Protein AF-A0A2S6NG70-F1 (afdb_monomer)

Mean predicted aligned error: 2.91 Å

Sequence (99 aa):
MTDDQKTKLKLMLSQLAAFENGAMALDTLIPELEGLFSATALADADWREGFRDSWGDLEISYAFALDMGWKSLDEESEKLVSDAVAKLKTLVVEKLQKV

Radius of gyration: 13.56 Å; Cα contacts (8 Å, |Δi|>4): 76; chains: 1; bounding box: 33×24×38 Å

Organism: NCBI:txid333368

Nearest PDB structures (foldseek):
  4drh-assembly2_E  TM=6.366E-01  e=1.392E+00  Homo sapiens
  3kyi-assembly1_A  TM=5.298E-01  e=1.185E+00  Cereibacter sphaeroides
  8hhl-assembly1_A  TM=4.012E-01  e=1.320E+00  Mycolicibacterium mucogenicum
  6fl0-assembly6_O  TM=3.397E-01  e=7.376E+00  Borreliella bavariensis

Solvent-accessible surface area (backbone atoms only — not comparable to full-atom values): 5588 Å² total; per-residue (Å²): 137,52,73,67,46,53,50,43,47,51,48,48,48,52,51,54,52,30,35,76,71,66,78,39,55,69,87,57,48,55,61,53,49,49,52,44,54,71,70,37,88,72,82,56,61,70,62,52,50,57,45,49,55,32,51,45,47,41,51,51,45,53,51,50,29,56,76,72,67,47,95,60,70,52,76,68,44,46,48,49,38,51,52,23,53,53,49,45,46,48,56,44,51,52,62,68,62,78,112

Structure (mmCIF, N/CA/C/O backbone):
data_AF-A0A2S6NG70-F1
#
_entry.id   AF-A0A2S6NG70-F1
#
loop_
_atom_site.group_PDB
_atom_site.id
_atom_site.type_symbol
_atom_site.label_atom_id
_atom_site.label_alt_id
_atom_site.label_comp_id
_atom_site.label_asym_id
_atom_site.label_entity_id
_atom_site.label_seq_id
_atom_site.pdbx_PDB_ins_code
_atom_site.Cartn_x
_atom_site.Cartn_y
_atom_site.Cartn_z
_atom_site.occupancy
_atom_site.B_iso_or_equiv
_atom_site.auth_seq_id
_atom_site.auth_comp_id
_atom_site.auth_asym_id
_atom_site.auth_atom_id
_atom_site.pdbx_PDB_model_num
ATOM 1 N N . MET A 1 1 ? 10.812 -0.379 -18.631 1.00 87.38 1 MET A N 1
ATOM 2 C CA . MET A 1 1 ? 9.522 0.050 -18.049 1.00 87.38 1 MET A CA 1
ATOM 3 C C . MET A 1 1 ? 8.802 0.927 -19.064 1.00 87.38 1 MET A C 1
ATOM 5 O O . MET A 1 1 ? 9.469 1.750 -19.676 1.00 87.38 1 MET A O 1
ATOM 9 N N . THR A 1 2 ? 7.500 0.736 -19.278 1.00 91.69 2 THR A N 1
ATOM 10 C CA . THR A 1 2 ? 6.673 1.578 -20.163 1.00 91.69 2 THR A CA 1
ATOM 11 C C . THR A 1 2 ? 6.156 2.820 -19.425 1.00 91.69 2 THR A C 1
ATOM 13 O O . THR A 1 2 ? 6.123 2.844 -18.192 1.00 91.69 2 THR A O 1
ATOM 16 N N . ASP A 1 3 ? 5.710 3.842 -20.160 1.00 92.56 3 ASP A N 1
ATOM 17 C CA . ASP A 1 3 ? 5.099 5.042 -19.561 1.00 92.56 3 ASP A CA 1
ATOM 18 C C . ASP A 1 3 ? 3.824 4.718 -18.773 1.00 92.56 3 ASP A C 1
ATOM 20 O O . ASP A 1 3 ? 3.584 5.279 -17.702 1.00 92.56 3 ASP A O 1
ATOM 24 N N . ASP A 1 4 ? 3.042 3.757 -19.263 1.00 93.75 4 ASP A N 1
ATOM 25 C CA . ASP A 1 4 ? 1.862 3.227 -18.579 1.00 93.75 4 ASP A CA 1
ATOM 26 C C . ASP A 1 4 ? 2.230 2.573 -17.232 1.00 93.75 4 ASP A C 1
ATOM 28 O O . ASP A 1 4 ? 1.655 2.917 -16.198 1.00 93.75 4 ASP A O 1
ATOM 32 N N . GLN A 1 5 ? 3.263 1.720 -17.203 1.00 94.38 5 GLN A N 1
ATOM 33 C CA . GLN A 1 5 ? 3.770 1.128 -15.957 1.00 94.38 5 GLN A CA 1
ATOM 34 C C . GLN A 1 5 ? 4.252 2.211 -14.981 1.00 94.38 5 GLN A C 1
ATOM 36 O O . GLN A 1 5 ? 3.913 2.179 -13.799 1.00 94.38 5 GLN A O 1
ATOM 41 N N . LYS A 1 6 ? 5.001 3.208 -15.470 1.00 95.12 6 LYS A N 1
ATOM 42 C CA . LYS A 1 6 ? 5.494 4.322 -14.647 1.00 95.12 6 LYS A CA 1
ATOM 43 C C . LYS A 1 6 ? 4.350 5.153 -14.063 1.00 95.12 6 LYS A C 1
ATOM 45 O O . LYS A 1 6 ? 4.434 5.591 -12.918 1.00 95.12 6 LYS A O 1
ATOM 50 N N . THR A 1 7 ? 3.293 5.375 -14.838 1.00 96.19 7 THR A N 1
ATOM 51 C CA . THR A 1 7 ? 2.102 6.119 -14.408 1.00 96.19 7 THR A CA 1
ATOM 52 C C . THR A 1 7 ? 1.361 5.375 -13.302 1.00 96.19 7 THR A C 1
ATOM 54 O O . THR A 1 7 ? 1.043 5.981 -12.282 1.00 96.19 7 THR A O 1
ATOM 57 N N . LYS A 1 8 ? 1.177 4.058 -13.440 1.00 96.62 8 LYS A N 1
ATOM 58 C CA . LYS A 1 8 ? 0.547 3.220 -12.407 1.00 96.62 8 LYS A CA 1
ATOM 59 C C . LYS A 1 8 ? 1.344 3.204 -11.107 1.00 96.62 8 LYS A C 1
ATOM 61 O O . LYS A 1 8 ? 0.773 3.437 -10.050 1.00 96.62 8 LYS A O 1
ATOM 66 N N . LEU A 1 9 ? 2.666 3.042 -11.182 1.00 97.12 9 LEU A N 1
ATOM 67 C CA . LEU A 1 9 ? 3.536 3.108 -10.001 1.00 97.12 9 LEU A CA 1
ATOM 68 C C . LEU A 1 9 ? 3.459 4.478 -9.301 1.00 97.12 9 LEU A C 1
ATOM 70 O O . LEU A 1 9 ? 3.387 4.554 -8.079 1.00 97.12 9 LEU A O 1
ATOM 74 N N . LYS A 1 10 ? 3.423 5.582 -10.056 1.00 97.56 10 LYS A N 1
ATOM 75 C CA . LYS A 1 10 ? 3.223 6.919 -9.470 1.00 97.56 10 LYS A CA 1
ATOM 76 C C . LYS A 1 10 ? 1.855 7.068 -8.805 1.00 97.56 10 LYS A C 1
ATOM 78 O O . LYS A 1 10 ? 1.763 7.718 -7.768 1.00 97.56 10 LYS A O 1
ATOM 83 N N . LEU A 1 11 ? 0.813 6.484 -9.391 1.00 98.12 11 LEU A N 1
ATOM 84 C CA . LEU A 1 11 ? -0.528 6.519 -8.820 1.00 98.12 11 LEU A CA 1
ATOM 85 C C . LEU A 1 11 ? -0.595 5.719 -7.513 1.00 98.12 11 LEU A C 1
ATOM 87 O O . LEU A 1 11 ? -1.108 6.248 -6.533 1.00 98.12 11 LEU A O 1
ATOM 91 N N . MET A 1 12 ? 0.034 4.539 -7.450 1.00 98.38 12 MET A N 1
ATOM 92 C CA . MET A 1 12 ? 0.189 3.781 -6.199 1.00 98.38 12 MET A CA 1
ATOM 93 C C . MET A 1 12 ? 0.845 4.633 -5.103 1.00 98.38 12 MET A C 1
ATOM 95 O O . MET A 1 12 ? 0.328 4.704 -3.992 1.00 98.38 12 MET A O 1
ATOM 99 N N . LEU A 1 13 ? 1.944 5.342 -5.408 1.00 98.06 13 LEU A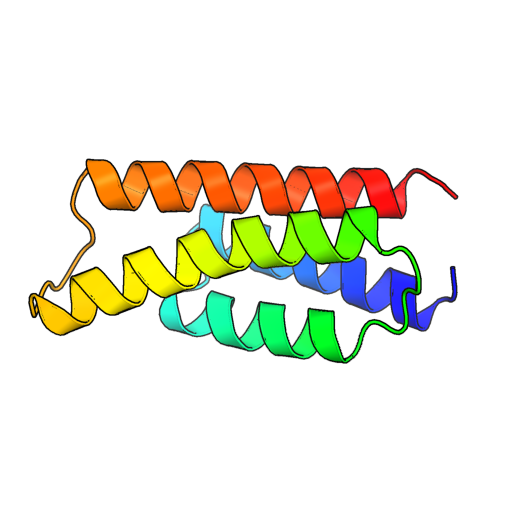 N 1
ATOM 100 C CA 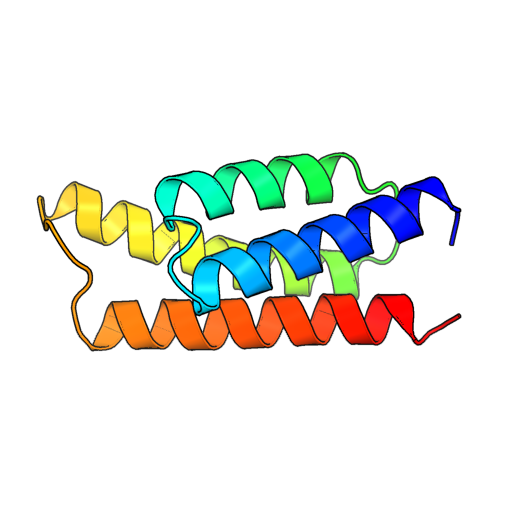. LEU A 1 13 ? 2.579 6.247 -4.435 1.00 98.06 13 LEU A CA 1
ATOM 101 C C . LEU A 1 13 ? 1.645 7.361 -3.971 1.00 98.06 13 LEU A C 1
ATOM 103 O O . LEU A 1 1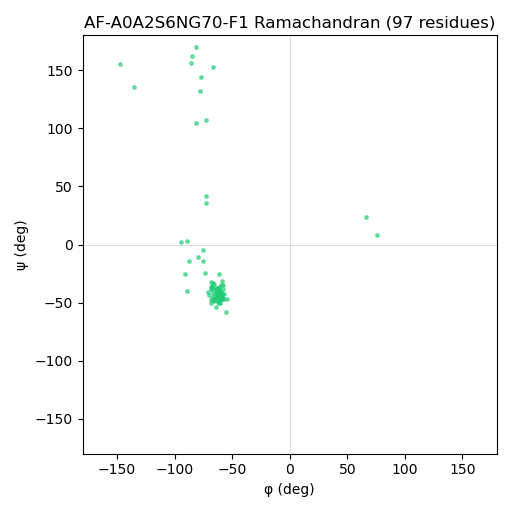3 ? 1.639 7.697 -2.790 1.00 98.06 13 LEU A O 1
ATOM 107 N N . SER A 1 14 ? 0.874 7.941 -4.890 1.00 98.38 14 SER A N 1
ATOM 108 C CA . SER A 1 14 ? -0.077 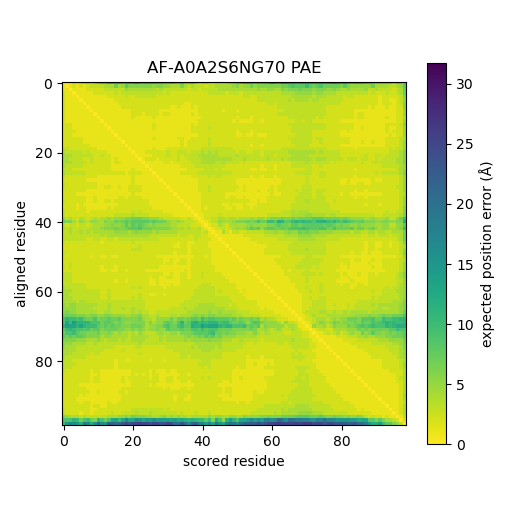8.997 -4.547 1.00 98.38 14 SER A CA 1
ATOM 109 C C . SER A 1 14 ? -1.176 8.494 -3.613 1.00 98.38 14 SER A C 1
ATOM 111 O O . SER A 1 14 ? -1.574 9.228 -2.714 1.00 98.38 14 SER A O 1
ATOM 113 N N . GLN A 1 15 ? -1.662 7.267 -3.812 1.00 98.38 15 GLN A N 1
ATOM 114 C CA . GLN A 1 15 ? -2.684 6.653 -2.961 1.00 98.38 15 GLN A CA 1
ATOM 115 C C . GLN A 1 15 ? -2.126 6.303 -1.579 1.00 98.38 15 GLN A C 1
ATOM 117 O O . GLN A 1 15 ? -2.738 6.646 -0.572 1.00 98.38 15 GLN A O 1
ATOM 122 N N . LEU A 1 16 ? -0.919 5.731 -1.518 1.00 98.38 16 LEU A N 1
ATOM 123 C CA . LEU A 1 16 ? -0.225 5.458 -0.254 1.00 98.38 16 LEU A CA 1
ATOM 124 C C . LEU A 1 16 ? 0.002 6.749 0.551 1.00 98.38 16 LEU A C 1
ATOM 126 O O . LEU A 1 16 ? -0.263 6.784 1.748 1.00 98.38 16 LEU A O 1
ATOM 130 N N . ALA A 1 17 ? 0.414 7.837 -0.107 1.00 97.81 17 ALA A N 1
ATOM 131 C CA . ALA A 1 17 ? 0.576 9.137 0.545 1.00 97.81 17 ALA A CA 1
ATOM 132 C C . ALA A 1 17 ? -0.761 9.759 0.993 1.00 97.81 17 ALA A C 1
ATOM 134 O O . ALA A 1 17 ? -0.813 10.418 2.031 1.00 97.81 17 ALA A O 1
ATOM 135 N N . ALA A 1 18 ? -1.838 9.566 0.221 1.00 98.06 18 ALA A N 1
ATOM 136 C CA . ALA A 1 18 ? -3.184 9.995 0.600 1.00 98.06 18 ALA A CA 1
ATOM 137 C C . ALA A 1 18 ? -3.723 9.209 1.803 1.00 98.06 18 ALA A C 1
ATOM 139 O O . ALA A 1 18 ? -4.450 9.756 2.624 1.00 98.06 18 ALA A O 1
ATOM 140 N N . PHE A 1 19 ? -3.357 7.938 1.941 1.00 97.75 19 PHE A N 1
ATOM 141 C CA . PHE A 1 19 ? -3.691 7.168 3.131 1.00 97.75 19 PHE A CA 1
ATOM 142 C C . PHE A 1 19 ? -2.931 7.679 4.361 1.00 97.75 19 PHE A C 1
ATOM 144 O O . PHE A 1 19 ? -3.547 8.008 5.370 1.00 97.75 19 PHE A O 1
ATOM 151 N N . GLU A 1 20 ? -1.609 7.847 4.262 1.00 96.69 20 GLU A N 1
ATOM 152 C CA . GLU A 1 20 ? -0.781 8.327 5.382 1.00 96.69 20 GLU A CA 1
ATOM 153 C C . GLU A 1 20 ? -1.198 9.709 5.901 1.00 96.69 20 GLU A C 1
ATOM 155 O O . GLU A 1 20 ? -1.045 10.000 7.086 1.00 96.69 20 GLU A O 1
ATOM 160 N N . ASN A 1 21 ? -1.713 10.580 5.029 1.00 96.81 21 ASN A N 1
ATOM 161 C CA . ASN A 1 21 ? -2.176 11.912 5.421 1.00 96.81 21 ASN A CA 1
ATOM 162 C C . ASN A 1 21 ? -3.659 11.955 5.845 1.00 96.81 21 ASN A C 1
ATOM 164 O O . ASN A 1 21 ? -4.173 13.035 6.139 1.00 96.81 21 ASN A O 1
ATOM 168 N N . GLY A 1 22 ? -4.341 10.806 5.874 1.00 96.06 22 GLY A N 1
ATOM 169 C CA . GLY A 1 22 ? -5.745 10.682 6.261 1.00 96.06 22 GLY A CA 1
ATOM 170 C C . GLY A 1 22 ? -6.756 11.144 5.204 1.00 96.06 22 GLY A C 1
ATOM 171 O O . GLY A 1 22 ? -7.946 11.213 5.503 1.00 96.06 22 GLY A O 1
ATOM 172 N N . ALA A 1 23 ? -6.328 11.459 3.977 1.00 97.56 23 ALA A N 1
ATOM 173 C CA . ALA A 1 23 ? -7.223 11.794 2.865 1.00 97.56 23 ALA A CA 1
ATOM 174 C C . ALA A 1 23 ? -7.849 10.560 2.188 1.00 97.56 23 ALA A C 1
ATOM 176 O O . ALA A 1 23 ? -8.754 10.709 1.367 1.00 97.56 23 ALA A O 1
ATOM 177 N N . MET A 1 24 ? -7.374 9.355 2.507 1.00 96.56 24 MET A N 1
ATOM 178 C CA . MET A 1 24 ? -7.886 8.082 2.003 1.00 96.56 24 MET A CA 1
ATOM 179 C C . MET A 1 24 ? -8.014 7.082 3.151 1.00 96.56 24 MET A C 1
ATOM 181 O O . MET A 1 24 ? -7.110 6.953 3.971 1.00 96.56 24 MET A O 1
ATOM 185 N N . ALA A 1 25 ? -9.135 6.367 3.199 1.00 96.00 25 ALA A N 1
ATOM 186 C CA . ALA A 1 25 ? -9.366 5.309 4.174 1.00 96.00 25 ALA A CA 1
ATOM 187 C C . ALA A 1 25 ? -8.794 3.962 3.690 1.00 96.00 25 ALA A C 1
ATOM 189 O O . ALA A 1 25 ? -8.609 3.745 2.490 1.00 96.00 25 ALA A O 1
ATOM 190 N N . LEU A 1 26 ? -8.501 3.058 4.632 1.00 95.88 26 LEU A N 1
ATOM 191 C CA . LEU A 1 26 ? -7.886 1.754 4.341 1.00 95.88 26 LEU A CA 1
ATOM 192 C C . LEU A 1 26 ? -8.760 0.882 3.423 1.00 95.88 26 LEU A C 1
ATOM 194 O O . LEU A 1 26 ? -8.250 0.237 2.511 1.00 95.88 26 LEU A O 1
ATOM 198 N N . ASP A 1 27 ? -10.076 0.930 3.629 1.00 95.75 27 ASP A N 1
ATOM 199 C CA . ASP A 1 27 ? -11.090 0.225 2.835 1.00 95.75 27 ASP A CA 1
ATOM 200 C C . ASP A 1 27 ? -11.116 0.648 1.358 1.00 95.75 27 ASP A C 1
ATOM 202 O O . ASP A 1 27 ? -11.496 -0.128 0.485 1.00 95.75 27 ASP A O 1
ATOM 206 N N . THR A 1 28 ? -10.670 1.870 1.078 1.00 97.44 28 THR A N 1
ATOM 207 C CA . THR A 1 28 ? -10.522 2.428 -0.264 1.00 97.44 28 THR A CA 1
ATOM 208 C C . THR A 1 28 ? -9.137 2.122 -0.830 1.00 97.44 28 THR A C 1
ATOM 210 O O . THR A 1 28 ? -9.012 1.786 -2.004 1.00 97.44 28 THR A O 1
ATOM 213 N N . LEU A 1 29 ? -8.089 2.197 -0.003 1.00 98.06 29 LEU A N 1
ATOM 214 C CA . LEU A 1 29 ? -6.708 1.954 -0.425 1.00 98.06 29 LEU A CA 1
ATOM 215 C C . LEU A 1 29 ? -6.497 0.525 -0.948 1.00 98.06 29 LEU A C 1
ATOM 217 O O . LEU A 1 29 ? -5.868 0.345 -1.989 1.00 98.06 29 LEU A O 1
ATOM 221 N N . ILE A 1 30 ? -6.998 -0.484 -0.228 1.00 98.12 30 ILE A N 1
ATOM 222 C CA . ILE A 1 30 ? -6.783 -1.906 -0.547 1.00 98.12 30 ILE A CA 1
ATOM 223 C C . ILE A 1 30 ? -7.210 -2.252 -1.989 1.00 98.12 30 ILE A C 1
ATOM 225 O O . ILE A 1 30 ? -6.347 -2.701 -2.755 1.00 98.12 30 ILE A O 1
ATOM 229 N N . PRO A 1 31 ? -8.476 -2.030 -2.403 1.00 97.88 31 PRO A N 1
ATOM 230 C CA . PRO A 1 31 ? -8.919 -2.376 -3.755 1.00 97.88 31 PRO A CA 1
ATOM 231 C C . PRO A 1 31 ? -8.270 -1.504 -4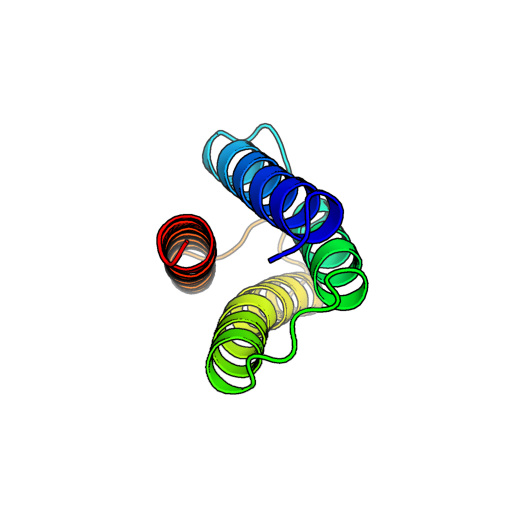.840 1.00 97.88 31 PRO A C 1
ATOM 233 O O . PRO A 1 31 ? -8.005 -1.981 -5.944 1.00 97.88 31 PRO A O 1
ATOM 236 N N . GLU A 1 32 ? -7.966 -0.238 -4.542 1.00 98.06 32 GLU A N 1
ATOM 237 C CA . GLU A 1 32 ? -7.273 0.655 -5.476 1.00 98.06 32 GLU A CA 1
ATOM 238 C C . GLU A 1 32 ? -5.855 0.152 -5.799 1.00 98.06 32 GLU A C 1
ATOM 240 O O . GLU A 1 32 ? -5.470 0.046 -6.970 1.00 98.06 32 GLU A O 1
ATOM 245 N N . LEU A 1 33 ? -5.094 -0.247 -4.774 1.00 98.31 33 LEU A N 1
ATOM 246 C CA . LEU A 1 33 ? -3.762 -0.822 -4.952 1.00 98.31 33 LEU A CA 1
ATOM 247 C C . LEU A 1 33 ? -3.802 -2.150 -5.712 1.00 98.31 33 LEU A C 1
ATOM 249 O O . LEU A 1 33 ? -2.963 -2.361 -6.592 1.00 98.31 33 LEU A O 1
ATOM 253 N N . GLU A 1 34 ? -4.767 -3.023 -5.417 1.00 97.94 34 GLU A N 1
ATOM 254 C CA . GLU A 1 34 ? -4.940 -4.301 -6.118 1.00 97.94 34 GLU A CA 1
ATOM 255 C C . GLU A 1 34 ? -5.227 -4.083 -7.610 1.00 97.94 34 GLU A C 1
ATOM 257 O O . GLU A 1 34 ? -4.608 -4.715 -8.478 1.00 97.94 34 GLU A O 1
ATOM 262 N N . GLY A 1 35 ? -6.132 -3.149 -7.917 1.00 97.38 35 GLY A N 1
ATOM 263 C CA . GLY A 1 35 ? -6.495 -2.790 -9.282 1.00 97.38 35 GLY A CA 1
ATOM 264 C C . GLY A 1 35 ? -5.294 -2.266 -10.066 1.00 97.38 35 GLY A C 1
ATOM 265 O O . GLY A 1 35 ? -5.007 -2.741 -11.172 1.00 97.38 35 GLY A O 1
ATOM 266 N N . LEU A 1 36 ? -4.532 -1.339 -9.476 1.00 97.06 36 LEU A N 1
ATOM 267 C CA . LEU A 1 36 ? -3.308 -0.829 -10.091 1.00 97.06 36 LEU A CA 1
ATOM 268 C C . LEU A 1 36 ? -2.274 -1.932 -10.273 1.00 97.06 36 LEU A C 1
ATOM 270 O O . LEU A 1 36 ? -1.719 -2.059 -11.364 1.00 97.06 36 LEU A O 1
ATOM 274 N N . PHE A 1 37 ? -2.030 -2.748 -9.250 1.00 96.44 37 PHE A N 1
ATOM 275 C CA . PHE A 1 37 ? -1.054 -3.834 -9.284 1.00 96.44 37 PHE A CA 1
ATOM 276 C C . PHE A 1 37 ? -1.362 -4.843 -10.387 1.00 96.44 37 PHE A C 1
ATOM 278 O O . PHE A 1 37 ? -0.491 -5.171 -11.198 1.00 96.44 37 PHE A O 1
ATOM 285 N N . SER A 1 38 ? -2.621 -5.262 -10.480 1.00 94.81 38 SER A N 1
ATOM 286 C CA . SER A 1 38 ? -3.105 -6.176 -11.513 1.00 94.81 38 SER A CA 1
ATOM 287 C C . SER A 1 38 ? -2.981 -5.575 -12.912 1.00 94.81 38 SER A C 1
ATOM 289 O O . SER A 1 38 ? -2.577 -6.261 -13.851 1.00 94.81 38 SER A O 1
ATOM 291 N N . ALA A 1 39 ? -3.244 -4.274 -13.052 1.00 94.38 39 ALA A N 1
ATOM 292 C CA . ALA A 1 39 ? -3.073 -3.554 -14.308 1.00 94.38 39 ALA A CA 1
ATOM 293 C C . ALA A 1 39 ? -1.600 -3.256 -14.643 1.00 94.38 39 ALA A C 1
ATOM 295 O O . ALA A 1 39 ? -1.292 -2.863 -15.776 1.00 94.38 39 ALA A O 1
ATOM 296 N N . THR A 1 40 ? -0.675 -3.397 -13.688 1.00 88.94 40 THR A N 1
ATOM 297 C CA . THR A 1 40 ? 0.744 -3.138 -13.921 1.00 88.94 40 THR A CA 1
ATOM 298 C C . THR A 1 40 ? 1.359 -4.367 -14.592 1.00 88.94 40 THR A C 1
ATOM 300 O O . THR A 1 40 ? 1.633 -5.382 -13.954 1.00 88.94 40 THR A O 1
ATOM 303 N N . ALA A 1 41 ? 1.614 -4.281 -15.900 1.00 87.50 41 ALA A N 1
ATOM 304 C CA . ALA A 1 41 ? 2.198 -5.361 -16.707 1.00 87.50 41 ALA A CA 1
ATOM 305 C C . ALA A 1 41 ? 3.703 -5.603 -16.427 1.00 87.50 41 ALA A C 1
ATOM 307 O O . ALA A 1 41 ? 4.484 -5.832 -17.349 1.00 87.50 41 ALA A O 1
ATOM 308 N N . LEU A 1 42 ? 4.152 -5.461 -15.175 1.00 89.50 42 LEU A N 1
ATOM 309 C CA . LEU A 1 42 ? 5.530 -5.732 -14.760 1.00 89.50 42 LEU A CA 1
ATOM 310 C C . LEU A 1 42 ? 5.739 -7.241 -14.615 1.00 89.50 42 LEU A C 1
ATOM 312 O O . LEU A 1 42 ? 4.949 -7.906 -13.950 1.00 89.50 42 LEU A O 1
ATOM 316 N N . ALA A 1 43 ? 6.825 -7.749 -15.201 1.00 88.88 43 ALA A N 1
ATOM 317 C CA . ALA A 1 43 ? 7.200 -9.166 -15.182 1.00 88.88 43 ALA A CA 1
ATOM 318 C C . ALA A 1 43 ? 8.192 -9.542 -14.060 1.00 88.88 43 ALA A C 1
ATOM 320 O O . ALA A 1 43 ? 8.627 -10.684 -13.987 1.00 88.88 43 ALA A O 1
ATOM 321 N N . ASP A 1 44 ? 8.580 -8.588 -13.211 1.00 93.25 44 ASP A N 1
ATOM 322 C CA . ASP A 1 44 ? 9.508 -8.820 -12.098 1.00 93.25 44 ASP A CA 1
ATOM 323 C C . ASP A 1 44 ? 8.812 -9.624 -10.992 1.00 93.25 44 ASP A C 1
ATOM 325 O O . ASP A 1 44 ? 7.920 -9.098 -10.328 1.00 93.25 44 ASP A O 1
ATOM 329 N N . ALA A 1 45 ? 9.172 -10.901 -10.850 1.00 93.50 45 ALA A N 1
ATOM 330 C CA . ALA A 1 45 ? 8.534 -11.818 -9.912 1.00 93.50 45 ALA A CA 1
ATOM 331 C C . ALA A 1 45 ? 8.780 -11.417 -8.451 1.00 93.50 45 ALA A C 1
ATOM 333 O O . ALA A 1 45 ? 7.812 -11.302 -7.704 1.00 93.50 45 ALA A O 1
ATOM 334 N N . ASP A 1 46 ? 10.027 -11.113 -8.088 1.00 95.00 46 ASP A N 1
ATOM 335 C CA . ASP A 1 46 ? 10.421 -10.754 -6.721 1.00 95.00 46 ASP A CA 1
ATOM 336 C C . ASP A 1 46 ? 9.696 -9.484 -6.256 1.00 95.00 46 ASP A C 1
ATOM 338 O O . ASP A 1 46 ? 9.160 -9.415 -5.151 1.00 95.00 46 ASP A O 1
ATOM 342 N N . TRP A 1 47 ? 9.608 -8.473 -7.129 1.00 95.75 47 TRP A N 1
ATOM 343 C CA . TRP A 1 47 ? 8.852 -7.258 -6.822 1.00 95.75 47 TRP A CA 1
ATOM 344 C C . TRP A 1 47 ? 7.357 -7.543 -6.640 1.00 95.75 47 TRP A C 1
ATOM 346 O O . TRP A 1 47 ? 6.714 -6.968 -5.763 1.00 95.75 47 TRP A O 1
ATOM 356 N N . ARG A 1 48 ? 6.789 -8.421 -7.477 1.00 96.06 48 ARG A N 1
ATOM 357 C CA . ARG A 1 48 ? 5.367 -8.780 -7.401 1.00 96.06 48 ARG A CA 1
ATOM 358 C C . ARG A 1 48 ? 5.034 -9.563 -6.140 1.00 96.06 48 ARG A C 1
ATOM 360 O O . ARG A 1 48 ? 3.957 -9.352 -5.594 1.00 96.06 48 ARG A O 1
ATOM 367 N N . GLU A 1 49 ? 5.917 -10.458 -5.719 1.00 97.06 49 GLU A N 1
ATOM 368 C CA . GLU A 1 49 ? 5.792 -11.205 -4.468 1.00 97.06 49 GLU A CA 1
ATOM 369 C C . GLU A 1 49 ? 5.852 -10.249 -3.274 1.00 97.06 49 GLU A C 1
ATOM 371 O O . GLU A 1 49 ? 4.876 -10.149 -2.539 1.00 97.06 49 GLU A O 1
ATOM 376 N N . GLY A 1 50 ? 6.893 -9.414 -3.179 1.00 97.38 50 GLY A N 1
ATOM 377 C CA . GLY A 1 50 ? 7.014 -8.453 -2.078 1.00 97.38 50 GLY A CA 1
ATOM 378 C C . GLY A 1 50 ? 5.857 -7.446 -1.998 1.00 97.38 50 GLY A C 1
ATOM 379 O O . GLY A 1 50 ? 5.436 -7.061 -0.903 1.00 97.38 50 GLY A O 1
ATOM 380 N N . PHE A 1 51 ? 5.309 -7.034 -3.150 1.00 97.81 51 PHE A N 1
ATOM 381 C CA . PHE A 1 51 ? 4.108 -6.198 -3.185 1.00 97.81 51 PHE A CA 1
ATOM 382 C C . PHE A 1 51 ? 2.891 -6.951 -2.641 1.00 97.81 51 PHE A C 1
ATOM 384 O O . PHE A 1 51 ? 2.159 -6.394 -1.829 1.00 97.81 51 PHE A O 1
ATOM 391 N N . ARG A 1 52 ? 2.669 -8.200 -3.075 1.00 97.50 52 ARG A N 1
ATOM 392 C CA . ARG A 1 52 ? 1.535 -9.020 -2.622 1.00 97.50 52 ARG A CA 1
ATOM 393 C C . ARG A 1 52 ? 1.588 -9.308 -1.135 1.00 97.50 52 ARG A C 1
ATOM 395 O O . ARG A 1 52 ? 0.549 -9.205 -0.502 1.00 97.50 52 ARG A O 1
ATOM 402 N N . ASP A 1 53 ? 2.760 -9.616 -0.594 1.00 97.69 53 ASP A N 1
ATOM 403 C CA . ASP A 1 53 ? 2.914 -9.884 0.836 1.00 97.69 53 ASP A CA 1
ATOM 404 C C . ASP A 1 53 ? 2.524 -8.650 1.655 1.00 97.69 53 ASP A C 1
ATOM 406 O O . ASP A 1 53 ? 1.663 -8.713 2.527 1.00 97.69 53 ASP A O 1
ATOM 410 N N . SER A 1 54 ? 3.077 -7.486 1.294 1.00 97.81 54 SER A N 1
ATOM 411 C CA . SER A 1 54 ? 2.779 -6.234 2.001 1.00 97.81 54 SER A CA 1
ATOM 412 C C . SER A 1 54 ? 1.325 -5.784 1.803 1.00 97.81 54 SER A C 1
ATOM 414 O O . SER A 1 54 ? 0.722 -5.226 2.710 1.00 97.81 54 SER A O 1
ATOM 416 N N . TRP A 1 55 ? 0.740 -6.006 0.624 1.00 98.31 55 TRP A N 1
ATOM 417 C CA . TRP A 1 55 ? -0.680 -5.736 0.380 1.00 98.31 55 TRP A CA 1
ATOM 418 C C . TRP A 1 55 ? -1.586 -6.702 1.161 1.00 98.31 55 TRP A C 1
ATOM 420 O O . TRP A 1 55 ? -2.596 -6.274 1.713 1.00 98.31 55 TRP A O 1
ATOM 430 N N . GLY A 1 56 ? -1.199 -7.974 1.275 1.00 97.31 56 GLY A N 1
ATOM 431 C CA . GLY A 1 56 ? -1.916 -8.983 2.053 1.00 97.31 56 GLY A CA 1
ATOM 432 C C . GLY A 1 56 ? -1.952 -8.649 3.544 1.00 97.31 56 GLY A C 1
ATOM 433 O O . GLY A 1 56 ? -2.993 -8.813 4.173 1.00 97.31 56 GLY A O 1
ATOM 434 N N . ASP A 1 57 ? -0.871 -8.085 4.094 1.00 96.56 57 ASP A N 1
ATOM 435 C CA . ASP A 1 57 ? -0.851 -7.574 5.472 1.00 96.56 57 ASP A CA 1
ATOM 436 C C . ASP A 1 57 ? -1.930 -6.490 5.697 1.00 96.56 57 ASP A C 1
ATOM 438 O O . ASP A 1 57 ? -2.584 -6.472 6.746 1.00 96.56 57 ASP A O 1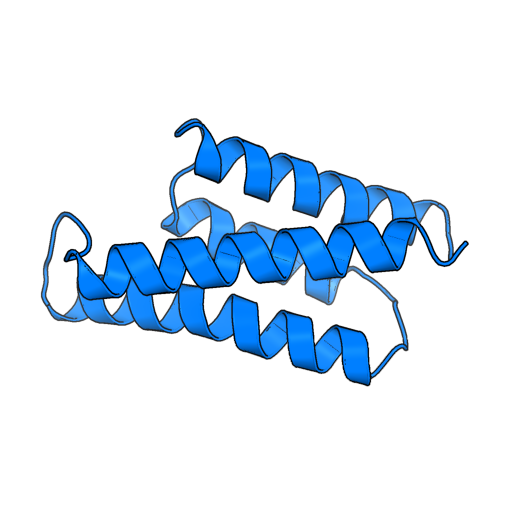
ATOM 442 N N . LEU A 1 58 ? -2.170 -5.612 4.708 1.00 97.50 58 LEU A N 1
ATOM 443 C CA . LEU A 1 58 ? -3.253 -4.619 4.768 1.00 97.50 58 LEU A CA 1
ATOM 444 C C . LEU A 1 58 ? -4.628 -5.290 4.756 1.00 97.50 58 LEU A C 1
ATOM 446 O O . LEU A 1 58 ? -5.484 -4.961 5.579 1.00 97.50 58 LEU A O 1
ATOM 450 N N . GLU A 1 59 ? -4.833 -6.221 3.823 1.00 96.94 59 GLU A N 1
ATOM 451 C CA . GLU A 1 59 ? -6.101 -6.928 3.647 1.00 96.94 59 GLU A CA 1
ATOM 452 C C . GLU A 1 59 ? -6.474 -7.732 4.897 1.00 96.94 59 GLU A C 1
ATOM 454 O O . GLU A 1 59 ? -7.592 -7.609 5.394 1.00 96.94 59 GLU A O 1
ATOM 459 N N . ILE A 1 60 ? -5.528 -8.493 5.453 1.00 95.44 60 ILE A N 1
ATOM 460 C CA . ILE A 1 60 ? -5.731 -9.311 6.653 1.00 95.44 60 ILE A CA 1
ATOM 461 C C . ILE A 1 60 ? -6.059 -8.432 7.859 1.00 95.44 60 ILE A C 1
ATOM 463 O O . ILE A 1 60 ? -7.016 -8.722 8.576 1.00 95.44 60 ILE A O 1
ATOM 467 N N . SER A 1 61 ? -5.309 -7.345 8.069 1.00 94.25 61 SER A N 1
ATOM 468 C CA . SER A 1 61 ? -5.536 -6.435 9.200 1.00 94.25 61 SER A CA 1
ATOM 469 C C . SER A 1 61 ? -6.920 -5.784 9.121 1.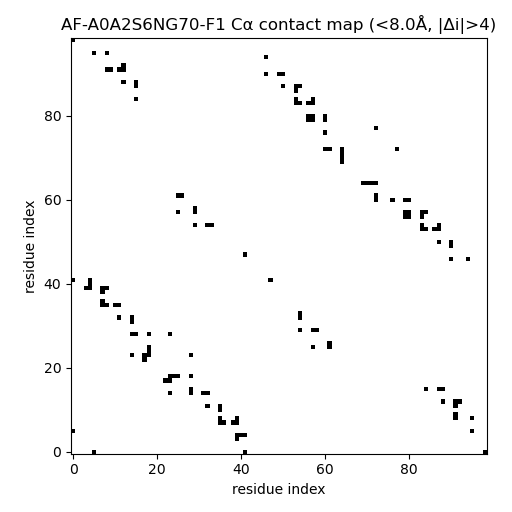00 94.25 61 SER A C 1
ATOM 471 O O . SER A 1 61 ? -7.642 -5.700 10.115 1.00 94.25 61 SER A O 1
ATOM 473 N N . TYR A 1 62 ? -7.325 -5.363 7.920 1.00 94.12 62 TYR A N 1
ATOM 474 C CA . TYR A 1 62 ? -8.648 -4.793 7.695 1.00 94.12 62 TYR A CA 1
ATOM 475 C C . TYR A 1 62 ? -9.764 -5.833 7.874 1.00 94.12 62 TYR A C 1
ATOM 477 O O . TYR A 1 62 ? -10.741 -5.573 8.577 1.00 94.12 62 TYR A O 1
ATOM 485 N N . ALA A 1 63 ? -9.605 -7.029 7.301 1.00 93.62 63 ALA A N 1
ATOM 486 C CA . ALA A 1 63 ? -10.569 -8.118 7.427 1.00 93.62 63 ALA A CA 1
ATOM 487 C C . ALA A 1 63 ? -10.757 -8.557 8.887 1.00 93.62 63 ALA A C 1
ATOM 489 O O . ALA A 1 63 ? -11.887 -8.779 9.319 1.00 93.62 63 ALA A O 1
ATOM 490 N N . PHE A 1 64 ? -9.673 -8.619 9.662 1.00 92.75 64 PHE A N 1
ATOM 491 C CA . PHE A 1 64 ? -9.723 -8.935 11.087 1.00 92.75 64 PHE A CA 1
ATOM 492 C C . PHE A 1 64 ? -10.526 -7.893 11.878 1.00 92.75 64 PHE A C 1
ATOM 494 O O . PHE A 1 64 ? -11.409 -8.251 12.657 1.00 92.75 64 PHE A O 1
ATOM 501 N N . ALA A 1 65 ? -10.294 -6.599 11.635 1.00 91.56 65 ALA A N 1
ATOM 502 C CA . ALA A 1 65 ? -11.054 -5.534 12.288 1.00 91.56 65 ALA A CA 1
ATOM 503 C C . ALA A 1 65 ? -12.553 -5.585 11.952 1.00 91.56 65 ALA A C 1
ATOM 505 O O . ALA A 1 65 ? -13.392 -5.359 12.829 1.00 91.56 65 ALA A O 1
ATOM 506 N N . LEU A 1 66 ? -12.893 -5.915 10.700 1.00 91.69 66 LEU A N 1
ATOM 507 C CA . LEU A 1 66 ? -14.280 -6.110 10.278 1.00 91.69 66 LEU A CA 1
ATOM 508 C C . LEU A 1 66 ? -14.936 -7.302 10.984 1.00 91.69 66 LEU A C 1
ATOM 510 O O . LEU A 1 66 ? -16.057 -7.159 11.474 1.00 91.69 66 LEU A O 1
ATOM 514 N N . ASP A 1 67 ? -14.249 -8.444 11.068 1.00 93.62 67 ASP A N 1
ATOM 515 C CA . ASP A 1 67 ? -14.753 -9.653 11.737 1.00 93.62 67 ASP A CA 1
ATOM 516 C C . ASP A 1 67 ? -15.014 -9.408 13.231 1.00 93.62 67 ASP A C 1
ATOM 518 O O . ASP A 1 67 ? -16.051 -9.790 13.776 1.00 93.62 67 ASP A O 1
ATOM 522 N N . MET A 1 68 ? -14.129 -8.645 13.876 1.00 92.12 68 MET A N 1
ATOM 523 C CA . MET A 1 68 ? -14.265 -8.242 15.277 1.00 92.12 68 MET A CA 1
ATOM 524 C C . MET A 1 68 ? -15.311 -7.134 15.511 1.00 92.12 68 MET A C 1
ATOM 526 O O . MET A 1 68 ? -15.587 -6.771 16.660 1.00 92.12 68 MET A O 1
ATOM 530 N N . GLY A 1 69 ? -15.905 -6.580 14.447 1.00 90.75 69 GLY A N 1
ATOM 531 C CA . GLY A 1 69 ? -16.878 -5.486 14.519 1.00 90.75 69 GLY A CA 1
ATOM 532 C C . GLY A 1 69 ? -16.282 -4.170 15.026 1.00 90.75 69 GLY A C 1
ATOM 533 O O . GLY A 1 69 ? -16.997 -3.333 15.591 1.00 90.75 69 GLY A O 1
ATOM 534 N N . TRP A 1 70 ? -14.969 -3.992 14.880 1.00 90.31 70 TRP A N 1
ATOM 535 C CA . TRP A 1 70 ? -14.273 -2.810 15.360 1.00 90.31 70 TRP A CA 1
ATOM 536 C C . TRP A 1 70 ? -14.499 -1.617 14.437 1.00 90.31 70 TRP A C 1
ATOM 538 O O . TRP A 1 70 ? -14.582 -1.730 13.217 1.00 90.31 70 TRP A O 1
ATOM 548 N N . LYS A 1 71 ? -14.593 -0.431 15.044 1.00 82.75 71 LYS A N 1
ATOM 549 C CA . LYS A 1 71 ? -14.688 0.840 14.306 1.00 82.75 71 LYS A CA 1
ATOM 550 C C . LYS A 1 71 ? -13.320 1.425 13.956 1.00 82.75 71 LYS A C 1
ATOM 552 O O . LYS A 1 71 ? -13.250 2.356 13.162 1.00 82.75 71 LYS A O 1
ATOM 557 N N . SER A 1 72 ? -12.268 0.912 14.582 1.00 84.88 72 SER A N 1
ATOM 558 C CA . SER A 1 72 ? -10.878 1.314 14.406 1.00 84.88 72 SER A CA 1
ATOM 559 C C . SER A 1 72 ? -9.982 0.098 14.606 1.00 84.88 72 SER A C 1
ATOM 561 O O . SER A 1 72 ? -10.366 -0.848 15.292 1.00 84.88 72 SER A O 1
ATOM 563 N N . LEU A 1 73 ? -8.795 0.138 14.016 1.00 88.88 73 LEU A N 1
ATOM 564 C CA . LEU A 1 73 ? -7.756 -0.849 14.277 1.00 88.88 73 LEU A CA 1
ATOM 565 C C . LEU A 1 73 ? -7.273 -0.717 15.733 1.00 88.88 73 LEU A C 1
ATOM 567 O O . LEU A 1 73 ? -7.400 0.348 16.340 1.00 88.88 73 LEU A O 1
ATOM 571 N N . ASP A 1 74 ? -6.777 -1.810 16.309 1.00 89.62 74 ASP A N 1
ATOM 572 C CA . ASP A 1 74 ? -6.019 -1.750 17.558 1.00 89.62 74 ASP A CA 1
ATOM 573 C C . ASP A 1 74 ? -4.562 -1.348 17.283 1.00 89.62 74 ASP A C 1
ATOM 575 O O . ASP A 1 74 ? -4.126 -1.295 16.135 1.00 89.62 74 ASP A O 1
ATOM 579 N N . GLU A 1 75 ? -3.794 -1.057 18.333 1.00 90.62 75 GLU A N 1
ATOM 580 C CA . GLU A 1 75 ? -2.410 -0.575 18.201 1.00 90.62 75 GLU A CA 1
ATOM 581 C C . GLU A 1 75 ? -1.515 -1.553 17.415 1.00 90.62 75 GLU A C 1
ATOM 583 O O . GLU A 1 75 ? -0.643 -1.137 16.649 1.00 90.62 75 GLU A O 1
ATOM 588 N N . GLU A 1 76 ? -1.742 -2.861 17.570 1.00 90.56 76 GLU A N 1
ATOM 589 C CA . GLU A 1 76 ? -0.998 -3.892 16.848 1.00 90.56 76 GLU A CA 1
ATOM 590 C C . GLU A 1 76 ? -1.334 -3.880 15.351 1.00 90.56 76 GLU A C 1
ATOM 592 O O . GLU A 1 76 ? -0.428 -3.827 14.516 1.00 90.56 76 GLU A O 1
ATOM 597 N N . SER A 1 77 ? -2.620 -3.843 15.001 1.00 91.12 77 SER A N 1
ATOM 598 C CA . SER A 1 77 ? -3.071 -3.793 13.609 1.00 91.12 77 SER A CA 1
ATOM 599 C C . SER A 1 77 ? -2.718 -2.461 12.941 1.00 91.12 77 SER A C 1
ATOM 601 O O . SER A 1 77 ? -2.330 -2.442 11.775 1.00 91.12 77 SER A O 1
ATOM 603 N N . GLU A 1 78 ? -2.785 -1.340 13.666 1.00 93.50 78 GLU A N 1
ATOM 604 C CA . GLU A 1 78 ? -2.322 -0.033 13.179 1.00 93.50 78 GLU A CA 1
ATOM 605 C C . GLU A 1 78 ? -0.832 -0.067 12.835 1.00 93.50 78 GLU A C 1
ATOM 607 O O . GLU A 1 78 ? -0.417 0.446 11.791 1.00 93.50 78 GLU A O 1
ATOM 612 N N . LYS A 1 79 ? -0.020 -0.709 13.680 1.00 94.56 79 LYS A N 1
ATOM 613 C CA . LYS A 1 79 ? 1.409 -0.876 13.423 1.00 94.56 79 LYS A CA 1
ATOM 614 C C . LYS A 1 79 ? 1.670 -1.748 12.198 1.00 94.56 79 LYS A C 1
ATOM 616 O O . LYS A 1 79 ? 2.480 -1.358 11.360 1.00 94.56 79 LYS A O 1
ATOM 621 N N . LEU A 1 80 ? 0.977 -2.881 12.068 1.00 94.75 80 LEU A N 1
ATOM 622 C CA . LEU A 1 80 ? 1.097 -3.758 10.899 1.00 94.75 80 LEU A CA 1
ATOM 623 C C . LEU A 1 80 ? 0.738 -3.021 9.605 1.00 94.75 80 LEU A C 1
ATOM 625 O O . LEU A 1 80 ? 1.489 -3.083 8.632 1.00 94.75 80 LEU A O 1
ATOM 629 N N . VAL A 1 81 ? -0.354 -2.254 9.616 1.00 96.31 81 VAL A N 1
ATOM 630 C CA . VAL A 1 81 ? -0.771 -1.428 8.477 1.00 96.31 81 VAL A CA 1
ATOM 631 C C . VAL A 1 81 ? 0.273 -0.361 8.150 1.00 96.31 81 VAL A C 1
ATOM 633 O O . VAL A 1 81 ? 0.635 -0.194 6.985 1.00 96.31 81 VAL A O 1
ATOM 636 N N . SER A 1 82 ? 0.802 0.335 9.157 1.00 96.38 82 SER A N 1
ATOM 637 C CA . SER A 1 82 ? 1.854 1.341 8.970 1.00 96.38 82 SER A CA 1
ATOM 638 C C . SER A 1 82 ? 3.123 0.739 8.348 1.00 96.38 82 SER A C 1
ATOM 640 O O . SER A 1 82 ? 3.642 1.256 7.353 1.00 96.38 82 SER A O 1
ATOM 642 N N . ASP A 1 83 ? 3.582 -0.403 8.869 1.00 97.00 83 ASP A N 1
ATOM 643 C CA . ASP A 1 83 ? 4.758 -1.113 8.362 1.00 97.00 83 ASP A CA 1
ATOM 644 C C . ASP A 1 83 ? 4.538 -1.601 6.918 1.00 97.00 83 ASP A C 1
ATOM 646 O O . ASP A 1 83 ? 5.421 -1.459 6.066 1.00 97.00 83 ASP A O 1
ATOM 650 N N . ALA A 1 84 ? 3.352 -2.132 6.612 1.00 97.81 84 ALA A N 1
ATOM 651 C CA . ALA A 1 84 ? 2.969 -2.563 5.270 1.00 97.81 8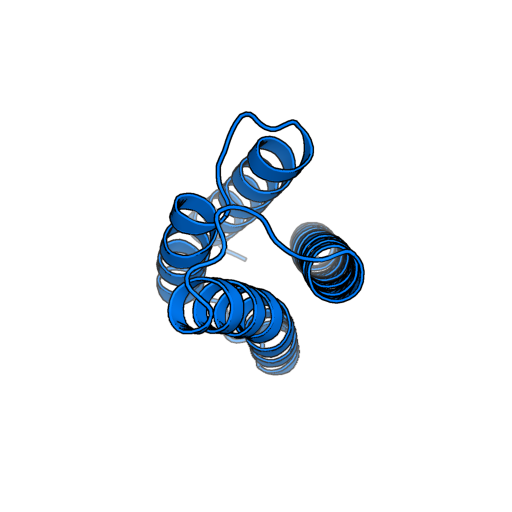4 ALA A CA 1
ATOM 652 C C . ALA A 1 84 ? 2.938 -1.397 4.266 1.00 97.81 84 ALA A C 1
ATOM 654 O O . ALA A 1 84 ? 3.511 -1.501 3.177 1.00 97.81 84 ALA A O 1
ATOM 655 N N . VAL A 1 85 ? 2.358 -0.250 4.637 1.00 98.12 85 VAL A N 1
ATOM 656 C CA . VAL A 1 85 ? 2.350 0.962 3.797 1.00 98.12 85 VAL A CA 1
ATOM 657 C C . VAL A 1 85 ? 3.767 1.476 3.543 1.00 98.12 85 VAL A C 1
ATOM 659 O O . VAL A 1 85 ? 4.108 1.809 2.401 1.00 98.12 85 VAL A O 1
ATOM 662 N N . ALA A 1 86 ? 4.629 1.487 4.562 1.00 97.88 86 ALA A N 1
ATOM 663 C CA . ALA A 1 86 ? 6.024 1.891 4.412 1.00 97.88 86 ALA A CA 1
ATOM 664 C C . ALA A 1 86 ? 6.802 0.961 3.458 1.00 97.88 86 ALA A C 1
ATOM 666 O O . ALA A 1 86 ? 7.548 1.438 2.589 1.00 97.88 86 ALA A O 1
ATOM 667 N N . LYS A 1 87 ? 6.597 -0.360 3.564 1.00 98.06 87 LYS A N 1
ATOM 668 C CA . LYS A 1 87 ? 7.186 -1.356 2.650 1.00 98.06 87 LYS A CA 1
ATOM 669 C C . LYS A 1 87 ? 6.693 -1.170 1.217 1.00 98.06 87 LYS A C 1
ATOM 671 O O . LYS A 1 87 ? 7.517 -1.092 0.305 1.00 98.06 87 LYS A O 1
ATOM 676 N N . LEU A 1 88 ? 5.382 -1.017 1.012 1.00 98.31 88 LEU A N 1
ATOM 677 C CA . LEU A 1 88 ? 4.788 -0.770 -0.307 1.00 98.31 88 LEU A CA 1
ATOM 678 C C . LEU A 1 88 ? 5.370 0.489 -0.955 1.00 98.31 88 LEU A C 1
ATOM 680 O O . LEU A 1 88 ? 5.800 0.448 -2.109 1.00 98.31 88 LEU A O 1
ATOM 684 N N . LYS A 1 89 ? 5.468 1.597 -0.210 1.00 98.00 89 LYS A N 1
ATOM 685 C CA . LYS A 1 89 ? 6.099 2.829 -0.711 1.00 98.00 89 LYS A CA 1
ATOM 686 C C . LYS A 1 89 ? 7.544 2.593 -1.129 1.00 98.00 89 LYS A C 1
ATOM 688 O O . LYS A 1 89 ? 7.935 3.031 -2.210 1.00 98.00 89 LYS A O 1
ATOM 693 N N . THR A 1 90 ? 8.318 1.894 -0.304 1.00 97.69 90 THR A N 1
ATOM 694 C CA . THR A 1 90 ? 9.725 1.585 -0.592 1.00 97.69 90 THR A CA 1
ATOM 695 C C . THR A 1 90 ? 9.851 0.764 -1.873 1.00 97.69 90 THR A C 1
ATOM 697 O O . THR A 1 90 ? 10.548 1.182 -2.797 1.00 97.69 90 THR A O 1
ATOM 700 N N . LEU A 1 91 ? 9.091 -0.328 -1.995 1.00 96.94 91 LEU A N 1
ATOM 701 C CA . LEU A 1 91 ? 9.070 -1.180 -3.187 1.00 96.94 91 LEU A CA 1
ATOM 702 C C . LEU A 1 91 ? 8.710 -0.399 -4.454 1.00 96.94 91 LEU A C 1
ATOM 704 O O . LEU A 1 91 ? 9.319 -0.597 -5.508 1.00 96.94 91 LEU A O 1
ATOM 708 N N . VAL A 1 92 ? 7.716 0.487 -4.382 1.00 96.69 92 VAL A N 1
ATOM 709 C CA . VAL A 1 92 ? 7.283 1.282 -5.537 1.00 96.69 92 VAL A CA 1
ATOM 710 C C . VAL A 1 92 ? 8.326 2.347 -5.904 1.00 96.69 92 VAL A C 1
ATOM 712 O O . VAL A 1 92 ? 8.618 2.526 -7.089 1.00 96.69 92 VAL A O 1
ATOM 715 N N . VAL A 1 93 ? 8.935 3.024 -4.921 1.00 96.75 93 VAL A N 1
ATOM 716 C CA . VAL A 1 93 ? 10.015 4.004 -5.150 1.00 96.75 93 VAL A CA 1
ATOM 717 C C . VAL A 1 93 ? 11.237 3.339 -5.775 1.00 96.75 93 VAL A C 1
ATOM 719 O O . VAL A 1 93 ? 11.732 3.819 -6.794 1.00 96.75 93 VAL A O 1
ATOM 722 N N . GLU A 1 94 ? 11.700 2.221 -5.220 1.00 95.06 94 GLU A N 1
ATOM 723 C CA . GLU A 1 94 ? 12.836 1.478 -5.767 1.00 95.06 94 GLU A CA 1
ATOM 724 C C . GLU A 1 94 ? 12.568 1.041 -7.206 1.00 95.06 94 GLU A C 1
ATOM 726 O O . GLU A 1 94 ? 13.430 1.167 -8.081 1.00 95.06 94 GLU A O 1
ATOM 731 N N . LYS A 1 95 ? 11.343 0.580 -7.488 1.00 94.44 95 LYS A N 1
ATOM 732 C CA . LYS A 1 95 ? 10.958 0.170 -8.839 1.00 94.44 95 LYS A CA 1
ATOM 733 C C . LYS A 1 95 ? 10.935 1.335 -9.827 1.00 94.44 95 LYS A C 1
ATOM 735 O O . LYS A 1 95 ? 11.291 1.146 -10.988 1.00 94.44 95 LYS A O 1
ATOM 740 N N . LEU A 1 96 ? 10.565 2.531 -9.370 1.00 93.25 96 LEU A N 1
ATOM 741 C CA . LEU A 1 96 ? 10.615 3.769 -10.152 1.00 93.25 96 LEU A CA 1
ATOM 742 C C . LEU A 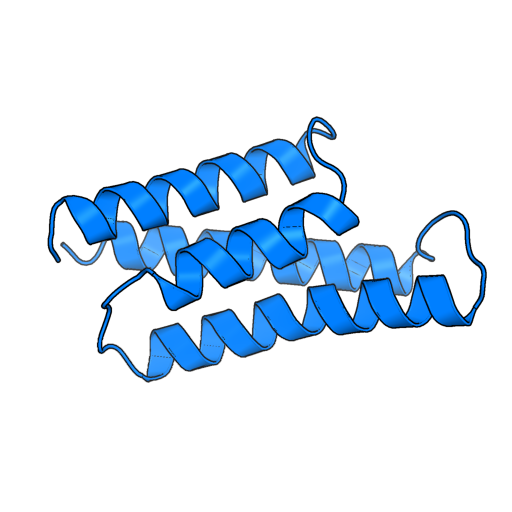1 96 ? 12.035 4.315 -10.361 1.00 93.25 96 LEU A C 1
ATOM 744 O O . LEU A 1 96 ? 12.232 5.070 -11.313 1.00 93.25 96 LEU A O 1
ATOM 748 N N . GLN A 1 97 ? 12.988 3.980 -9.485 1.00 89.62 97 GLN A N 1
ATOM 749 C CA . GLN A 1 97 ? 14.382 4.441 -9.547 1.00 89.62 97 GLN A CA 1
ATOM 750 C C . GLN A 1 97 ? 15.307 3.507 -10.333 1.00 89.62 97 GLN A C 1
ATOM 752 O O . GLN A 1 97 ? 16.304 3.979 -10.871 1.00 89.62 97 GLN A O 1
ATOM 757 N N . LYS A 1 98 ? 14.990 2.208 -10.440 1.00 75.12 98 LYS A N 1
ATOM 758 C CA . LYS A 1 98 ? 15.740 1.216 -11.242 1.00 75.12 98 LYS A CA 1
ATOM 759 C C . LYS A 1 98 ? 15.533 1.385 -12.765 1.00 75.12 98 LYS A C 1
ATOM 761 O O . LYS A 1 98 ? 15.342 0.400 -13.479 1.00 75.12 98 LYS A O 1
ATOM 766 N N . VAL A 1 99 ? 15.525 2.629 -13.247 1.00 53.62 99 VAL A N 1
ATOM 767 C CA . VAL A 1 99 ? 15.368 3.019 -14.661 1.00 53.62 99 VAL A CA 1
ATOM 768 C C . VAL A 1 99 ? 16.717 3.331 -15.274 1.00 53.62 99 VAL A C 1
ATOM 770 O O . VAL A 1 99 ? 17.461 4.122 -14.658 1.00 53.62 99 VAL A O 1
#

Secondary structure (DSSP, 8-state):
--HHHHHHHHHHHHHHHHHHTTSS-HHHHHHHHHHHHHH-----HHHHHHHHHHHHHHHHHHHHHHHTT-SS--HHHHHHHHHHHHHHHHHHHHHHH--

Foldseek 3Di:
DDPLLLVLLVVLLVLLVCVVVVVDDLVRNLVSNVVSLVVRPDPDPVLNVQLCVLSVLSVVLVVVCVVVVHPDGDPVSVVSNVVSSVSNNVSSVVVSVVD

pLDDT: mean 94.46, std 5.65, range [53.62, 98.38]